Protein AF-A0A517R2Y3-F1 (afdb_monomer_lite)

Structure (mmCIF, N/CA/C/O backbone):
data_AF-A0A517R2Y3-F1
#
_entry.id   AF-A0A517R2Y3-F1
#
loop_
_atom_site.group_PDB
_atom_site.id
_atom_site.type_symbol
_atom_site.label_atom_id
_atom_site.label_alt_id
_atom_site.label_comp_id
_atom_site.label_asym_id
_atom_site.label_entity_id
_atom_site.label_seq_id
_atom_site.pdbx_PDB_ins_code
_atom_site.Cartn_x
_atom_site.Cartn_y
_atom_site.Cartn_z
_atom_site.occupancy
_atom_site.B_iso_or_equiv
_atom_site.auth_seq_id
_atom_site.auth_comp_id
_atom_site.auth_asym_id
_atom_site.auth_atom_id
_atom_site.pdbx_PDB_model_num
ATOM 1 N N . MET A 1 1 ? -2.766 12.744 -16.445 1.00 57.47 1 MET A N 1
ATOM 2 C CA . MET A 1 1 ? -1.379 12.951 -16.912 1.00 57.47 1 MET A CA 1
ATOM 3 C C . MET A 1 1 ? -1.264 12.429 -18.331 1.00 57.47 1 MET A C 1
ATOM 5 O O . MET A 1 1 ? -1.876 11.399 -18.608 1.00 57.47 1 MET A O 1
ATOM 9 N N . PRO A 1 2 ? -0.555 13.120 -19.231 1.00 75.75 2 PRO A N 1
ATOM 10 C CA . PRO A 1 2 ? -0.272 12.602 -20.560 1.00 75.75 2 PRO A CA 1
ATOM 11 C C . PRO A 1 2 ? 0.669 11.392 -20.462 1.00 75.75 2 PRO A C 1
ATOM 13 O O . PRO A 1 2 ? 1.607 11.369 -19.669 1.00 75.75 2 PRO A O 1
ATOM 16 N N . THR A 1 3 ? 0.408 10.374 -21.279 1.00 81.06 3 THR A N 1
ATOM 17 C CA . THR A 1 3 ? 1.112 9.080 -21.281 1.00 81.06 3 THR A CA 1
ATOM 18 C C . THR A 1 3 ? 2.633 9.213 -21.400 1.00 81.06 3 THR A C 1
ATOM 20 O O . THR A 1 3 ? 3.365 8.408 -20.835 1.00 81.06 3 THR A O 1
ATOM 23 N N . GLN A 1 4 ? 3.112 10.244 -22.097 1.00 88.00 4 GLN A N 1
ATOM 24 C CA . GLN A 1 4 ? 4.537 10.486 -22.318 1.00 88.00 4 GLN A CA 1
ATOM 25 C C . GLN A 1 4 ? 5.281 10.851 -21.025 1.00 88.00 4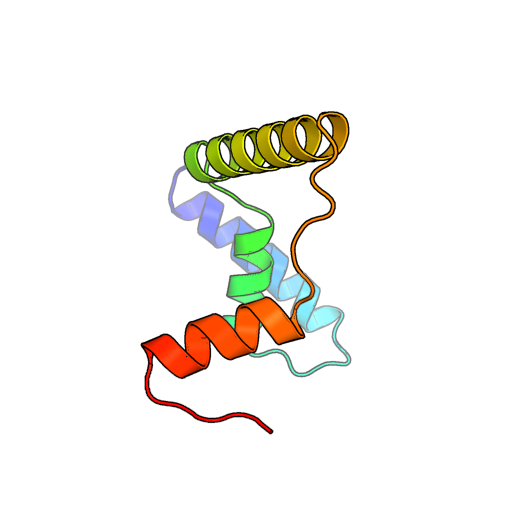 GLN A C 1
ATOM 27 O O . GLN A 1 4 ? 6.322 10.276 -20.737 1.00 88.00 4 GLN A O 1
ATOM 32 N N . GLU A 1 5 ? 4.698 11.719 -20.195 1.00 86.69 5 GLU A N 1
ATOM 33 C CA . GLU A 1 5 ? 5.298 12.128 -18.917 1.00 86.69 5 GLU A CA 1
ATOM 34 C C . GLU A 1 5 ? 5.413 10.952 -17.940 1.00 86.69 5 GLU A C 1
ATOM 36 O O . GLU A 1 5 ? 6.382 10.853 -17.191 1.00 86.69 5 GLU A O 1
ATOM 41 N N . LEU A 1 6 ? 4.444 10.030 -17.963 1.00 85.31 6 LEU A N 1
ATOM 42 C CA . LEU A 1 6 ? 4.490 8.815 -17.146 1.00 85.31 6 LEU A CA 1
ATOM 43 C C . LEU A 1 6 ? 5.611 7.871 -17.590 1.00 85.31 6 LEU A C 1
ATOM 45 O O . LEU A 1 6 ? 6.259 7.257 -16.744 1.00 85.31 6 LEU A O 1
ATOM 49 N N . LEU A 1 7 ? 5.842 7.763 -18.900 1.00 88.69 7 LEU A N 1
ATOM 50 C CA . LEU A 1 7 ? 6.917 6.944 -19.454 1.00 88.69 7 LEU A CA 1
ATOM 51 C C . LEU A 1 7 ? 8.293 7.528 -19.128 1.00 88.69 7 LEU A C 1
ATOM 53 O O . LEU A 1 7 ? 9.170 6.786 -18.690 1.00 88.69 7 LEU A O 1
ATOM 57 N N . ASP A 1 8 ? 8.468 8.840 -19.284 1.00 92.38 8 ASP A N 1
ATOM 58 C CA . ASP A 1 8 ? 9.735 9.523 -18.994 1.00 92.38 8 ASP A CA 1
ATOM 59 C C . ASP A 1 8 ? 10.092 9.445 -17.501 1.00 92.38 8 ASP A C 1
ATOM 61 O O . ASP A 1 8 ? 11.249 9.239 -17.116 1.00 92.38 8 ASP A O 1
ATOM 65 N N . ASP A 1 9 ? 9.082 9.549 -16.641 1.00 91.56 9 ASP A N 1
ATOM 66 C CA . ASP A 1 9 ? 9.241 9.419 -15.200 1.00 91.56 9 ASP A CA 1
ATOM 67 C C . ASP A 1 9 ? 9.566 7.976 -14.774 1.00 91.56 9 ASP A C 1
ATOM 69 O O . ASP A 1 9 ? 10.498 7.767 -13.992 1.00 91.56 9 ASP A O 1
ATOM 73 N N 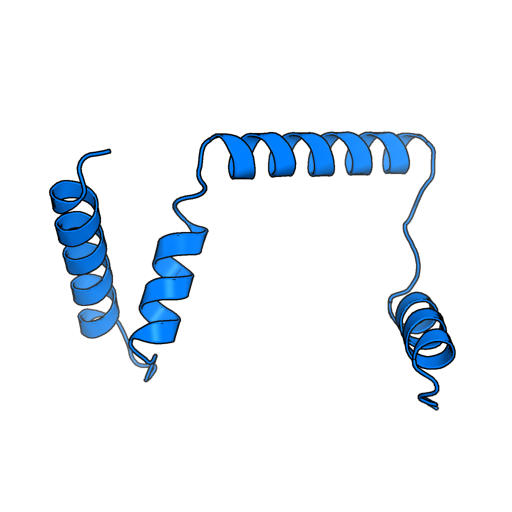. PHE A 1 10 ? 8.878 6.971 -15.334 1.00 91.88 10 PHE A N 1
ATOM 74 C CA . PHE A 1 10 ? 9.225 5.565 -15.104 1.00 91.88 10 PHE A CA 1
ATOM 75 C C . PHE A 1 10 ? 10.644 5.248 -15.587 1.00 91.88 10 PHE A C 1
ATOM 77 O O . PHE A 1 10 ? 11.414 4.605 -14.872 1.00 91.88 10 PHE A O 1
ATOM 84 N N . TYR A 1 11 ? 11.019 5.734 -16.771 1.00 91.38 11 TYR A N 1
ATOM 85 C CA . TYR A 1 11 ? 12.354 5.553 -17.332 1.00 91.38 11 TYR A CA 1
ATOM 86 C C . TYR A 1 11 ? 13.440 6.120 -16.411 1.00 91.38 11 TYR A C 1
ATOM 88 O O . TYR A 1 11 ? 14.420 5.437 -16.105 1.00 91.38 11 TYR A O 1
ATOM 96 N N . SER A 1 12 ? 13.231 7.337 -15.903 1.00 91.56 12 SER A N 1
ATOM 97 C CA . SER A 1 12 ? 14.153 7.986 -14.964 1.00 91.56 12 SER A CA 1
ATOM 98 C C . SER A 1 12 ? 14.276 7.201 -13.653 1.00 91.56 12 SER A C 1
ATOM 100 O O . SER A 1 12 ? 15.379 7.003 -13.137 1.00 91.56 12 SER A O 1
ATOM 102 N N . PHE A 1 13 ? 13.156 6.690 -13.132 1.00 90.88 13 PHE A N 1
ATOM 103 C CA . PHE A 1 13 ? 13.136 5.844 -11.939 1.00 90.88 13 PHE A CA 1
ATOM 104 C C . PHE A 1 13 ? 13.896 4.526 -12.147 1.00 90.88 13 PHE A C 1
ATOM 106 O O . PHE A 1 13 ? 14.712 4.137 -11.306 1.00 90.88 13 PHE A O 1
ATOM 113 N N . ALA A 1 14 ? 13.654 3.848 -13.271 1.00 89.38 14 ALA A N 1
ATOM 114 C CA . ALA A 1 14 ? 14.293 2.582 -13.602 1.00 89.38 14 ALA A CA 1
ATOM 115 C C . ALA A 1 14 ? 15.812 2.738 -13.767 1.00 89.38 14 ALA A C 1
ATOM 117 O O . ALA A 1 14 ? 16.568 1.936 -13.217 1.00 89.38 14 ALA A O 1
ATOM 118 N N . GLN A 1 15 ? 16.276 3.800 -14.439 1.00 89.25 15 GLN A N 1
ATOM 119 C CA . GLN A 1 15 ? 17.709 4.093 -14.568 1.00 89.25 15 GLN A CA 1
ATOM 120 C C . GLN A 1 15 ? 18.401 4.267 -13.213 1.00 89.25 15 GLN A C 1
ATOM 122 O O . GLN A 1 15 ? 19.483 3.711 -13.003 1.00 89.25 15 GLN A O 1
ATOM 127 N N . GLY A 1 16 ? 17.775 4.993 -12.281 1.00 85.69 16 GLY A N 1
ATOM 128 C CA . GLY A 1 16 ? 18.304 5.155 -10.927 1.00 85.69 16 GLY A CA 1
ATOM 129 C C . GLY A 1 16 ? 18.437 3.816 -1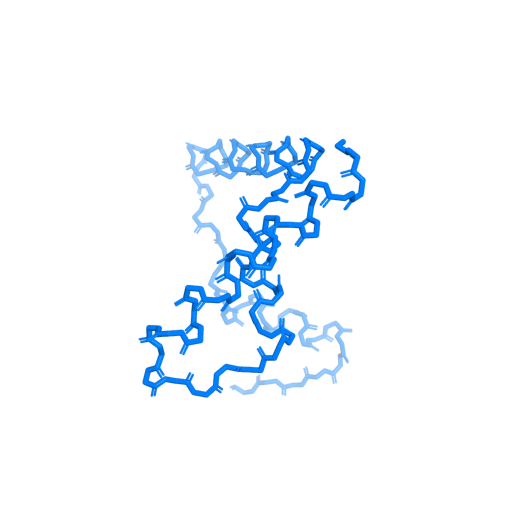0.199 1.00 85.69 16 GLY A C 1
ATOM 130 O O . GLY A 1 16 ? 19.472 3.530 -9.607 1.00 85.69 16 GLY A O 1
ATOM 131 N N . ARG A 1 17 ? 17.432 2.939 -10.315 1.00 83.38 17 ARG A N 1
ATOM 132 C CA . ARG A 1 17 ? 17.428 1.623 -9.654 1.00 83.38 17 ARG A CA 1
ATOM 133 C C . ARG A 1 17 ? 18.432 0.638 -10.231 1.00 83.38 17 ARG A C 1
ATOM 135 O O . ARG A 1 17 ? 19.043 -0.094 -9.458 1.00 83.38 17 ARG A O 1
ATOM 142 N N . ILE A 1 18 ? 18.622 0.637 -11.546 1.00 80.12 18 ILE A N 1
ATOM 143 C CA . ILE A 1 18 ? 19.630 -0.196 -12.215 1.00 80.12 18 ILE A CA 1
ATOM 144 C C . ILE A 1 18 ? 21.043 0.263 -11.834 1.00 80.12 18 ILE A C 1
ATOM 146 O O . ILE A 1 18 ? 21.926 -0.569 -11.651 1.00 80.12 18 ILE A O 1
ATOM 150 N N . SER A 1 19 ? 21.247 1.573 -11.673 1.00 73.44 19 SER A N 1
ATOM 151 C CA . SER A 1 19 ? 22.553 2.144 -11.317 1.00 73.44 19 SER A CA 1
ATOM 152 C C . SER A 1 19 ? 22.921 1.927 -9.842 1.00 73.44 19 SER A C 1
ATOM 154 O O . SER A 1 19 ? 24.101 1.802 -9.528 1.00 73.44 19 SER A O 1
ATOM 156 N N . ASP A 1 20 ? 21.923 1.852 -8.953 1.00 73.38 20 ASP A N 1
ATOM 157 C CA . ASP A 1 20 ? 22.104 1.682 -7.501 1.00 73.38 20 ASP A CA 1
ATOM 158 C C . ASP A 1 20 ? 22.143 0.217 -7.019 1.00 73.38 20 ASP A C 1
ATOM 160 O O . ASP A 1 20 ? 22.517 -0.037 -5.872 1.00 73.38 20 ASP A O 1
ATOM 164 N N . SER A 1 21 ? 21.716 -0.768 -7.820 1.00 59.31 21 SER A N 1
ATOM 165 C CA . SER A 1 21 ? 21.358 -2.077 -7.250 1.00 59.31 21 SER A CA 1
ATOM 166 C C . SER A 1 21 ? 22.465 -3.132 -7.273 1.00 59.31 21 SER A C 1
ATOM 168 O O . SER A 1 21 ? 22.857 -3.662 -8.307 1.00 59.31 21 SER A O 1
ATOM 170 N N . SER A 1 22 ? 22.826 -3.548 -6.057 1.00 58.06 22 SER A N 1
ATOM 171 C CA . SER A 1 22 ? 23.389 -4.849 -5.670 1.00 58.06 22 SER A CA 1
ATOM 172 C C . SER A 1 22 ? 22.353 -5.994 -5.669 1.00 58.06 22 SER A C 1
ATOM 174 O O . SER A 1 22 ? 22.667 -7.114 -5.267 1.00 58.06 22 SER A O 1
ATOM 176 N N . VAL A 1 23 ? 21.115 -5.727 -6.107 1.00 63.69 23 VAL A N 1
ATOM 177 C CA . VAL A 1 23 ? 19.972 -6.652 -6.099 1.00 63.69 23 VAL A CA 1
ATOM 178 C C . VAL A 1 23 ? 19.428 -6.796 -7.523 1.00 63.69 23 VAL A C 1
ATOM 180 O O . VAL A 1 23 ? 19.054 -5.807 -8.149 1.00 63.69 23 VAL A O 1
ATOM 183 N N . ASN A 1 24 ? 19.367 -8.028 -8.034 1.00 73.00 24 ASN A N 1
ATOM 184 C CA . ASN A 1 24 ? 18.767 -8.355 -9.334 1.00 73.00 24 ASN A CA 1
ATOM 185 C C . ASN A 1 24 ? 17.234 -8.252 -9.255 1.00 73.00 24 ASN A C 1
ATOM 187 O O . ASN A 1 24 ? 16.552 -9.264 -9.113 1.00 73.00 24 ASN A O 1
ATOM 191 N N . LEU A 1 25 ? 16.695 -7.034 -9.308 1.00 82.06 25 LEU A N 1
ATOM 192 C CA . LEU A 1 25 ? 15.258 -6.810 -9.482 1.00 82.06 25 LEU A CA 1
ATOM 193 C C . LEU A 1 25 ? 14.887 -6.985 -10.957 1.00 82.06 25 LEU A C 1
ATOM 195 O O . LEU A 1 25 ? 15.601 -6.509 -11.843 1.00 82.06 25 LEU A O 1
ATOM 199 N N . SER A 1 26 ? 13.768 -7.656 -11.223 1.00 88.81 26 SER A N 1
ATOM 200 C CA . SER A 1 26 ? 13.213 -7.739 -12.574 1.00 88.81 26 SER A CA 1
ATOM 201 C C . SER A 1 26 ? 12.598 -6.400 -12.997 1.00 88.81 26 SER A C 1
ATOM 203 O O . SER A 1 26 ? 12.338 -5.519 -12.173 1.00 88.81 26 SER A O 1
ATOM 205 N N . LEU A 1 27 ? 12.337 -6.231 -14.297 1.00 86.38 27 LEU A N 1
ATOM 206 C CA . LEU A 1 27 ? 11.647 -5.038 -14.796 1.00 86.38 27 LEU A CA 1
ATOM 207 C C . LEU A 1 27 ? 10.245 -4.896 -14.182 1.00 86.38 27 LEU A C 1
ATOM 209 O O . LEU A 1 27 ? 9.831 -3.779 -13.872 1.00 86.38 27 LEU A O 1
ATOM 213 N N . ASP A 1 28 ? 9.552 -6.016 -13.965 1.00 89.56 28 ASP A N 1
ATOM 214 C CA . ASP A 1 28 ? 8.239 -6.037 -13.320 1.00 89.56 28 ASP A CA 1
ATOM 215 C C . ASP A 1 28 ? 8.325 -5.562 -11.867 1.00 89.56 28 ASP A C 1
ATOM 217 O O . ASP A 1 28 ? 7.522 -4.728 -11.451 1.00 89.56 28 ASP A O 1
ATOM 221 N N . ASP A 1 29 ? 9.344 -5.987 -11.114 1.00 89.44 29 ASP A N 1
ATOM 222 C CA . ASP A 1 29 ? 9.557 -5.517 -9.738 1.00 89.44 29 ASP A CA 1
ATOM 223 C C . ASP A 1 29 ? 9.803 -4.003 -9.695 1.00 89.44 29 ASP A C 1
ATOM 225 O O . ASP A 1 29 ? 9.255 -3.287 -8.853 1.00 89.44 29 ASP A O 1
ATOM 229 N N . ILE A 1 30 ? 10.603 -3.490 -10.635 1.00 90.06 30 ILE A N 1
ATOM 230 C CA . ILE A 1 30 ? 10.878 -2.054 -10.759 1.00 90.06 30 ILE A CA 1
ATOM 231 C C . ILE A 1 30 ? 9.592 -1.293 -11.100 1.00 90.06 30 ILE A C 1
ATOM 233 O O . ILE A 1 30 ? 9.336 -0.233 -10.523 1.00 90.06 30 ILE A O 1
ATOM 237 N N . TYR A 1 31 ? 8.763 -1.829 -11.998 1.00 90.44 31 TYR A N 1
ATOM 238 C CA . TYR A 1 31 ? 7.474 -1.238 -12.346 1.00 90.44 31 TYR A CA 1
ATOM 239 C C . TYR A 1 31 ? 6.508 -1.203 -11.158 1.00 90.44 31 TYR A C 1
ATOM 241 O O . TYR A 1 31 ? 5.916 -0.158 -10.882 1.00 90.44 31 TYR A O 1
ATOM 249 N N . GLN A 1 32 ? 6.400 -2.295 -10.400 1.00 90.19 32 GLN A N 1
ATOM 250 C CA . GLN A 1 32 ? 5.555 -2.355 -9.206 1.00 90.19 32 GLN A CA 1
ATOM 251 C C . GLN A 1 32 ? 6.010 -1.355 -8.134 1.00 90.19 32 GLN A C 1
ATOM 253 O O . GLN A 1 32 ? 5.197 -0.625 -7.564 1.00 90.19 32 GLN A O 1
ATOM 258 N N . LEU A 1 33 ? 7.322 -1.248 -7.904 1.00 89.56 33 LEU A N 1
ATOM 259 C CA . LEU A 1 33 ? 7.903 -0.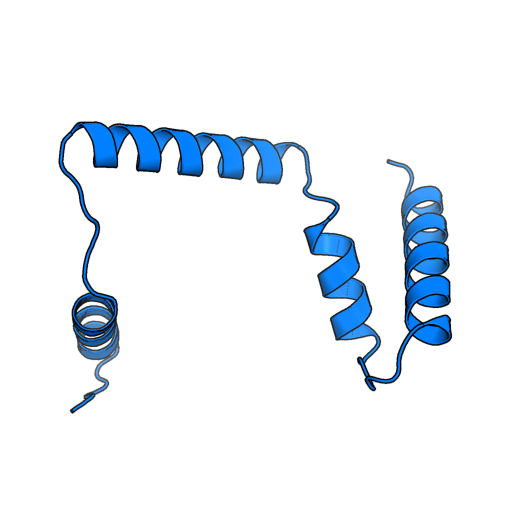272 -6.977 1.00 89.56 33 LEU A CA 1
ATOM 260 C C . LEU A 1 33 ? 7.676 1.178 -7.405 1.00 89.56 33 LEU A C 1
ATOM 262 O O . LEU A 1 33 ? 7.544 2.062 -6.558 1.00 89.56 33 LEU A O 1
ATOM 266 N N . TRP A 1 34 ? 7.678 1.441 -8.706 1.00 91.69 34 TRP A N 1
ATOM 267 C CA . TRP A 1 34 ? 7.354 2.757 -9.234 1.00 91.69 34 TRP A CA 1
ATOM 268 C C . TRP A 1 34 ? 5.867 3.074 -9.048 1.00 91.69 34 TRP A C 1
ATOM 270 O O . TRP A 1 34 ? 5.517 4.133 -8.523 1.00 91.69 34 TRP A O 1
ATOM 280 N N . ARG A 1 35 ? 4.985 2.135 -9.413 1.00 90.00 35 ARG A N 1
ATOM 281 C CA . ARG A 1 35 ? 3.531 2.315 -9.356 1.00 90.00 35 ARG A CA 1
ATOM 282 C C . ARG A 1 35 ? 3.016 2.488 -7.930 1.00 90.00 35 ARG A C 1
ATOM 284 O O . ARG A 1 35 ? 2.130 3.315 -7.718 1.00 90.00 35 ARG A O 1
ATOM 291 N N . SER A 1 36 ? 3.603 1.794 -6.954 1.00 86.75 36 SER A N 1
ATOM 292 C CA . SER A 1 36 ? 3.245 1.937 -5.534 1.00 86.75 36 SER A CA 1
ATOM 293 C C . SER A 1 36 ? 3.504 3.343 -4.981 1.00 86.75 36 SER A C 1
ATOM 295 O O . SER A 1 36 ? 2.848 3.770 -4.037 1.00 86.75 36 SER A O 1
ATOM 297 N N . ARG A 1 37 ? 4.417 4.105 -5.597 1.00 86.94 37 ARG A N 1
ATOM 298 C CA . ARG A 1 37 ? 4.702 5.507 -5.243 1.00 86.94 37 ARG A CA 1
ATOM 299 C C . ARG A 1 37 ? 3.815 6.508 -5.975 1.00 86.94 37 ARG A C 1
ATOM 301 O O . ARG A 1 37 ? 3.881 7.700 -5.685 1.00 86.94 37 ARG A O 1
ATOM 308 N N . LYS A 1 38 ? 3.020 6.044 -6.938 1.00 86.94 38 LYS A N 1
ATOM 309 C CA . LYS A 1 38 ? 2.142 6.871 -7.768 1.00 86.94 38 LYS A CA 1
ATOM 310 C C . LYS A 1 38 ? 0.712 6.342 -7.724 1.00 86.94 38 LYS A C 1
ATOM 312 O O . LYS A 1 38 ? 0.225 5.862 -8.750 1.00 86.94 38 LYS A O 1
ATOM 317 N N . PRO A 1 39 ? 0.042 6.397 -6.559 1.00 85.19 39 PRO A N 1
ATOM 318 C CA . PRO A 1 39 ? -1.378 6.097 -6.494 1.00 85.19 39 PRO A CA 1
ATOM 319 C C . PRO A 1 39 ? -2.159 7.094 -7.357 1.00 85.19 39 PRO A C 1
ATOM 321 O O . PRO A 1 39 ? -1.810 8.272 -7.469 1.00 85.19 39 PRO A O 1
ATOM 324 N N . THR A 1 40 ? -3.224 6.614 -7.984 1.00 86.62 40 THR A N 1
ATOM 325 C CA . THR A 1 40 ? -4.236 7.479 -8.591 1.00 86.62 40 THR A CA 1
ATOM 326 C C . THR A 1 40 ? -4.968 8.270 -7.498 1.00 86.62 40 THR A C 1
ATOM 328 O O . THR A 1 40 ? -4.944 7.866 -6.334 1.00 86.62 40 THR A O 1
ATOM 331 N N . PRO A 1 41 ? -5.631 9.393 -7.833 1.00 86.44 41 PRO A N 1
ATOM 332 C CA . PRO A 1 41 ? -6.414 10.149 -6.854 1.00 86.44 41 PRO A CA 1
ATOM 333 C C . PRO A 1 41 ? -7.457 9.293 -6.127 1.00 86.44 41 PRO A C 1
ATOM 335 O O . PRO A 1 41 ? -7.603 9.419 -4.915 1.00 86.44 41 PRO A O 1
ATOM 338 N N . ASP A 1 42 ? -8.114 8.383 -6.848 1.00 88.50 42 ASP A N 1
ATOM 339 C CA . ASP A 1 42 ? -9.125 7.487 -6.283 1.00 88.50 42 ASP A CA 1
ATOM 340 C C . ASP A 1 42 ? -8.492 6.456 -5.337 1.00 88.50 42 ASP A C 1
ATOM 342 O O . ASP A 1 42 ? -8.957 6.276 -4.216 1.00 88.50 42 ASP A O 1
ATOM 346 N N . GLU A 1 43 ? -7.377 5.828 -5.734 1.00 87.00 43 GLU A N 1
ATOM 347 C CA . GLU A 1 43 ? -6.625 4.908 -4.863 1.00 87.00 43 GLU A CA 1
ATOM 348 C C . GLU A 1 43 ? -6.126 5.600 -3.592 1.00 87.00 43 GLU A C 1
ATOM 350 O O . GLU A 1 43 ? -6.171 5.017 -2.509 1.00 87.00 43 GLU A O 1
ATOM 355 N N . LEU A 1 44 ? -5.656 6.844 -3.711 1.00 88.19 44 LEU A N 1
ATOM 356 C CA . LEU A 1 44 ? -5.217 7.631 -2.566 1.00 88.19 44 LEU A CA 1
ATOM 357 C C . LEU A 1 44 ? -6.393 7.962 -1.641 1.00 88.19 44 LEU A C 1
ATOM 359 O O . LEU A 1 44 ? -6.261 7.810 -0.430 1.00 88.19 44 LEU A O 1
ATOM 363 N N . SER A 1 45 ? -7.536 8.371 -2.199 1.00 90.75 45 SER A N 1
ATOM 364 C CA . SER A 1 45 ? -8.753 8.656 -1.430 1.00 90.75 45 SER A CA 1
ATOM 365 C C . SER A 1 45 ? -9.222 7.426 -0.657 1.00 90.75 45 SER A C 1
ATOM 367 O O . SER A 1 45 ? -9.425 7.507 0.552 1.00 90.75 45 SER A O 1
ATOM 369 N N . ASN A 1 46 ? -9.299 6.274 -1.327 1.00 89.94 46 ASN A N 1
ATOM 370 C CA . ASN A 1 46 ? -9.683 5.007 -0.704 1.00 89.94 46 ASN A CA 1
ATOM 371 C C . ASN A 1 46 ? -8.695 4.597 0.397 1.00 89.94 46 ASN A C 1
ATOM 373 O O . ASN A 1 46 ? -9.095 4.095 1.443 1.00 89.94 46 ASN A O 1
ATOM 377 N N . SER A 1 47 ? -7.396 4.834 0.181 1.00 87.88 47 SER A N 1
ATOM 378 C CA . SER A 1 47 ? -6.366 4.527 1.179 1.00 87.88 47 SER A CA 1
ATOM 379 C C . SER A 1 47 ? -6.509 5.402 2.426 1.00 87.88 47 SER A C 1
ATOM 381 O O . SER A 1 47 ? -6.352 4.911 3.540 1.00 87.88 47 SER A O 1
ATOM 383 N N . ILE A 1 48 ? -6.819 6.692 2.255 1.00 91.94 48 ILE A N 1
ATOM 384 C CA . ILE A 1 48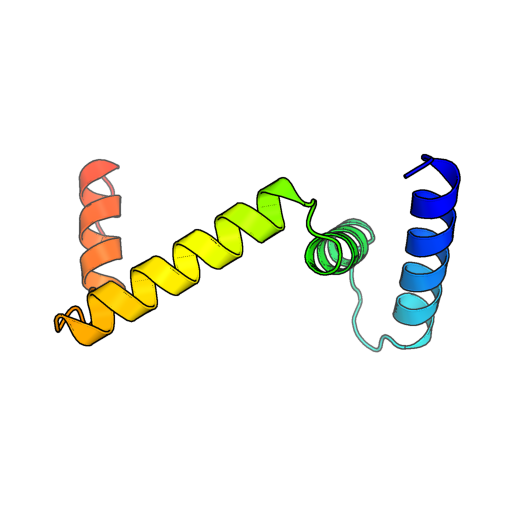 ? -7.057 7.617 3.371 1.00 91.94 48 ILE A CA 1
ATOM 385 C C . ILE A 1 48 ? -8.302 7.197 4.152 1.00 91.94 48 ILE A C 1
ATOM 387 O O . ILE A 1 48 ? -8.241 7.122 5.375 1.00 91.94 48 ILE A O 1
ATOM 391 N N . GLU A 1 49 ? -9.399 6.887 3.461 1.00 92.62 49 GLU A N 1
ATOM 392 C CA . GLU A 1 49 ? -10.643 6.435 4.090 1.00 92.62 49 GLU A CA 1
ATOM 393 C C . GLU A 1 49 ? -10.428 5.161 4.914 1.00 92.62 49 GLU A C 1
ATOM 395 O O . GLU A 1 49 ? -10.807 5.118 6.083 1.00 92.62 49 GLU A O 1
ATOM 400 N N . ALA A 1 50 ? -9.729 4.167 4.356 1.00 90.69 50 ALA A N 1
ATOM 401 C CA . ALA A 1 50 ? -9.409 2.927 5.059 1.00 90.69 50 ALA A CA 1
ATOM 402 C C . ALA A 1 50 ? -8.570 3.166 6.327 1.00 90.69 50 ALA A C 1
ATOM 404 O O . ALA A 1 50 ? -8.849 2.583 7.373 1.00 90.69 50 ALA A O 1
ATOM 405 N N . VAL A 1 51 ? -7.564 4.046 6.263 1.00 90.25 51 VAL A N 1
ATOM 406 C CA . VAL A 1 51 ? -6.737 4.390 7.432 1.00 90.25 51 VAL A CA 1
ATOM 407 C C . VAL A 1 51 ? -7.546 5.153 8.481 1.00 90.25 51 VAL A C 1
ATOM 409 O O . VAL A 1 51 ? -7.408 4.883 9.672 1.00 90.25 51 VAL A O 1
ATOM 412 N N . SER A 1 52 ? -8.395 6.096 8.066 1.00 91.00 52 SER A N 1
ATOM 413 C CA . SER A 1 52 ? -9.276 6.829 8.980 1.00 91.00 52 SER A CA 1
ATOM 414 C C . SER A 1 52 ? -10.268 5.906 9.680 1.00 91.00 52 SER A C 1
ATOM 416 O O . SER A 1 52 ? -10.491 6.064 10.879 1.00 91.00 52 SER A O 1
ATOM 418 N N . GLN A 1 53 ? -10.821 4.932 8.957 1.00 91.06 53 GLN A N 1
ATOM 419 C CA . GLN A 1 53 ? -11.719 3.938 9.527 1.00 91.06 53 GLN A CA 1
ATOM 420 C C . GLN A 1 53 ? -10.985 3.064 10.548 1.00 91.06 53 GLN A C 1
ATOM 422 O O . GLN A 1 53 ? -11.394 3.029 11.702 1.00 91.06 53 GLN A O 1
ATOM 427 N N . ALA A 1 54 ? -9.838 2.487 10.173 1.00 88.50 54 ALA A N 1
ATOM 428 C CA . ALA A 1 54 ? -9.030 1.668 11.077 1.00 88.50 54 ALA A CA 1
ATOM 429 C C . ALA A 1 54 ? -8.611 2.424 12.350 1.00 88.50 54 ALA A C 1
ATOM 431 O O . ALA A 1 54 ? -8.577 1.856 13.438 1.00 88.50 54 ALA A O 1
ATOM 432 N N . TYR A 1 55 ? -8.315 3.723 12.236 1.00 89.56 55 TYR A N 1
ATOM 433 C CA . TYR A 1 55 ? -8.033 4.560 13.400 1.00 89.56 55 TYR A CA 1
ATOM 434 C C . TYR A 1 55 ? -9.257 4.712 14.313 1.00 89.56 55 TYR A C 1
ATOM 436 O O . TYR A 1 55 ? -9.130 4.601 15.530 1.00 89.56 55 TYR A O 1
ATOM 444 N N . SER A 1 56 ? -10.441 4.945 13.737 1.00 91.69 56 SER A N 1
ATOM 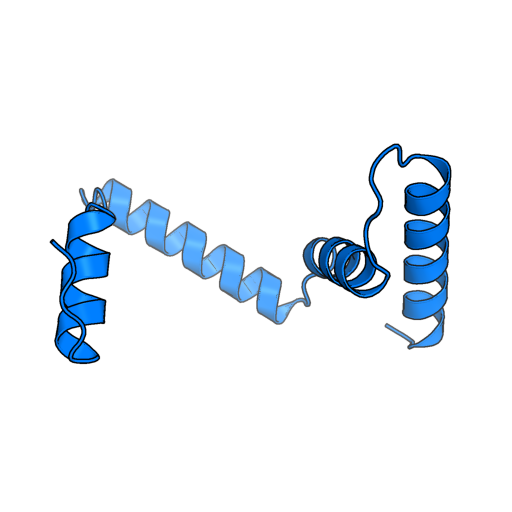445 C CA . SER A 1 56 ? -11.683 5.063 14.506 1.00 91.69 56 SER A CA 1
ATOM 446 C C . SER A 1 56 ? -12.078 3.750 15.178 1.00 91.69 56 SER A C 1
ATOM 448 O O . SER A 1 56 ? -12.517 3.772 16.327 1.00 91.69 56 SER A O 1
ATOM 450 N N . ASP A 1 57 ? -11.893 2.624 14.491 1.00 90.06 57 ASP A N 1
ATOM 451 C CA . ASP A 1 57 ? -12.157 1.289 15.030 1.00 90.06 57 ASP A CA 1
ATOM 452 C C . ASP A 1 57 ? -11.227 1.016 16.220 1.00 90.06 57 ASP A C 1
ATOM 454 O O . ASP A 1 57 ? -11.682 0.637 17.301 1.00 90.06 57 ASP A O 1
ATOM 458 N N . HIS A 1 58 ? -9.944 1.357 16.083 1.00 89.62 58 HIS A N 1
ATOM 459 C CA . HIS A 1 58 ? -8.980 1.263 17.175 1.00 89.62 58 HIS A CA 1
ATOM 460 C C . HIS A 1 58 ? -9.337 2.159 18.373 1.00 89.62 58 HIS A C 1
ATOM 462 O O . HIS A 1 58 ? -9.236 1.727 19.521 1.00 89.62 58 HIS A O 1
ATOM 468 N N . GLU A 1 59 ? -9.798 3.398 18.158 1.00 91.75 59 GLU A N 1
ATOM 469 C CA . GLU A 1 59 ? -10.295 4.252 19.255 1.00 91.75 59 GLU A CA 1
ATOM 470 C C . GLU A 1 59 ? -11.525 3.662 19.965 1.00 91.75 59 GLU A C 1
ATOM 472 O O . GLU A 1 59 ? -11.736 3.917 21.153 1.00 91.75 59 GLU A O 1
ATOM 477 N N . GLN A 1 60 ? -12.322 2.857 19.261 1.00 90.75 60 GLN A N 1
ATOM 478 C CA . GLN A 1 60 ? -13.480 2.145 19.805 1.00 90.75 60 GLN A CA 1
ATOM 479 C C . GLN A 1 60 ? -13.112 0.808 20.474 1.00 90.75 60 GLN A C 1
ATOM 481 O O . GLN A 1 60 ? -13.991 0.148 21.033 1.00 90.75 60 GLN A O 1
ATOM 486 N N . GLY A 1 61 ? -11.825 0.449 20.491 1.00 88.06 61 GLY A N 1
ATOM 487 C CA . GLY A 1 61 ? -11.302 -0.754 21.136 1.00 88.06 61 GLY A CA 1
ATOM 488 C C . GLY A 1 61 ? -11.154 -1.959 20.209 1.00 88.06 61 GLY A C 1
ATOM 489 O O . GLY A 1 61 ? -11.007 -3.072 20.710 1.00 88.06 61 GLY A O 1
ATOM 490 N N . ASP A 1 62 ? -11.207 -1.764 18.889 1.00 86.06 62 ASP A N 1
ATOM 491 C CA . ASP A 1 62 ? -10.829 -2.798 17.928 1.00 86.06 62 ASP A CA 1
ATOM 492 C C . ASP A 1 62 ? -9.297 -2.934 17.874 1.00 86.06 62 ASP A C 1
ATOM 494 O O . ASP A 1 62 ? -8.581 -2.041 17.421 1.00 86.06 62 ASP A O 1
ATOM 498 N N . GLU A 1 63 ? -8.777 -4.059 18.360 1.00 83.62 63 GLU A N 1
ATOM 499 C CA . GLU A 1 63 ? -7.344 -4.382 18.300 1.00 83.62 63 GLU A CA 1
ATOM 500 C C . GLU A 1 63 ? -6.983 -5.200 17.044 1.00 83.62 63 GLU A C 1
ATOM 502 O O . GLU A 1 63 ? -5.823 -5.575 16.849 1.00 83.62 63 GLU A O 1
ATOM 507 N N . GLY A 1 64 ? -7.962 -5.448 16.170 1.00 81.19 64 GLY A N 1
ATOM 508 C CA . GLY A 1 64 ? -7.863 -6.370 15.052 1.00 81.19 64 GLY A CA 1
ATOM 509 C C . GLY A 1 64 ? -7.981 -7.833 15.480 1.00 81.19 64 GLY A C 1
ATOM 510 O O . GLY A 1 64 ? -8.270 -8.170 16.628 1.00 81.19 64 GLY A O 1
ATOM 511 N N . GLU A 1 65 ? -7.740 -8.728 14.524 1.00 84.19 65 GLU A N 1
ATOM 512 C CA . GLU A 1 65 ? -7.705 -10.173 14.745 1.00 84.19 65 GLU A CA 1
ATOM 513 C C . GLU A 1 65 ? -6.259 -10.685 14.606 1.00 84.19 65 GLU A C 1
ATOM 515 O O . GLU A 1 65 ? -5.527 -10.243 13.707 1.00 84.19 65 GLU A O 1
ATOM 520 N N . PRO A 1 66 ? -5.810 -11.627 15.454 1.00 85.75 66 PRO A N 1
ATOM 521 C CA . PRO A 1 66 ? -4.560 -12.338 15.238 1.00 85.75 66 PRO A CA 1
ATOM 522 C C . PRO A 1 66 ? -4.508 -12.958 13.837 1.00 85.75 66 PRO A C 1
ATOM 524 O O . PRO A 1 66 ? -5.424 -13.657 13.410 1.00 85.75 66 PRO A O 1
ATOM 527 N N . ALA A 1 67 ? -3.392 -12.766 13.131 1.00 84.06 67 ALA A N 1
ATOM 528 C CA . ALA A 1 67 ? -3.247 -13.237 11.753 1.00 84.06 67 ALA A CA 1
ATOM 529 C C . ALA A 1 67 ? -3.503 -14.750 11.594 1.00 84.06 67 ALA A C 1
ATOM 531 O O . ALA A 1 67 ? -4.035 -15.173 10.572 1.00 84.06 67 ALA A O 1
ATOM 532 N N . GLU A 1 68 ? -3.154 -15.565 12.595 1.00 84.38 68 GLU A N 1
ATOM 533 C CA . GLU A 1 68 ? -3.432 -17.008 12.589 1.00 84.38 68 GLU A CA 1
ATOM 534 C C . GLU A 1 68 ? -4.934 -17.329 12.622 1.00 84.38 68 GLU A C 1
ATOM 536 O O . GLU A 1 68 ? -5.367 -18.275 11.964 1.00 84.38 68 GLU A O 1
ATOM 541 N N . GLU A 1 69 ? -5.734 -16.552 13.354 1.00 83.19 69 GLU A N 1
ATOM 542 C CA . GLU A 1 69 ? -7.186 -16.747 13.452 1.00 83.19 69 GLU A CA 1
ATOM 543 C C . GLU A 1 69 ? -7.869 -16.345 12.140 1.00 83.19 69 GLU A C 1
ATOM 545 O O . GLU A 1 69 ? -8.606 -17.149 11.559 1.00 83.19 69 GLU A O 1
ATOM 550 N N . ALA A 1 70 ? -7.480 -15.197 11.577 1.00 85.94 70 ALA A N 1
ATOM 551 C CA . ALA A 1 70 ? -7.935 -14.758 10.260 1.00 85.94 70 ALA A CA 1
ATOM 552 C C . ALA A 1 70 ? -7.573 -15.776 9.158 1.00 85.94 70 ALA A C 1
ATOM 554 O O . ALA A 1 70 ? -8.398 -16.122 8.308 1.00 85.94 70 ALA A O 1
ATOM 555 N N . LEU A 1 71 ? -6.345 -16.314 9.187 1.00 87.00 71 LEU A N 1
ATOM 556 C CA . LEU A 1 71 ? -5.887 -17.329 8.233 1.00 87.00 71 LEU A CA 1
ATOM 557 C C . LEU A 1 71 ? -6.670 -18.635 8.358 1.00 87.00 71 LEU A C 1
ATOM 559 O O . LEU A 1 71 ? -7.055 -19.206 7.336 1.00 87.00 71 LEU A O 1
ATOM 563 N N . ARG A 1 72 ? -6.932 -19.111 9.581 1.00 87.19 72 ARG A N 1
ATOM 564 C CA . ARG A 1 72 ? -7.751 -20.312 9.802 1.00 87.19 72 ARG A CA 1
ATOM 565 C C . ARG A 1 72 ? -9.156 -20.142 9.236 1.00 87.19 72 ARG A C 1
ATOM 567 O O . ARG A 1 72 ? -9.642 -21.064 8.584 1.00 87.19 72 ARG A O 1
ATOM 574 N N . THR A 1 73 ? -9.773 -18.978 9.432 1.00 86.88 73 THR A N 1
ATOM 575 C CA . THR A 1 73 ? -11.106 -18.667 8.898 1.00 86.88 73 THR A CA 1
ATOM 576 C C . THR A 1 73 ? -11.121 -18.720 7.371 1.00 86.88 73 THR A C 1
ATOM 578 O O . THR A 1 73 ? -11.901 -19.473 6.789 1.00 86.88 73 THR A O 1
ATOM 581 N N . ILE A 1 74 ? -10.195 -18.016 6.714 1.00 89.00 74 ILE A N 1
ATOM 582 C CA . ILE A 1 74 ? -10.099 -17.989 5.246 1.00 89.00 74 ILE A CA 1
ATOM 583 C C . ILE A 1 74 ? -9.813 -19.386 4.683 1.00 89.00 74 ILE A C 1
ATOM 585 O O . ILE A 1 74 ? -10.426 -19.811 3.703 1.00 89.00 74 ILE A O 1
ATOM 589 N N . CYS A 1 75 ? -8.897 -20.135 5.298 1.00 88.06 75 CYS A N 1
ATOM 590 C CA . CYS A 1 75 ? -8.598 -21.490 4.851 1.00 88.06 75 CYS A CA 1
ATOM 591 C C . CYS A 1 75 ? -9.801 -22.420 5.020 1.00 88.06 75 CYS A C 1
ATOM 593 O O . CYS A 1 75 ? -10.096 -23.168 4.090 1.00 88.06 75 CYS A O 1
ATOM 595 N N . ALA A 1 76 ? -10.554 -22.325 6.119 1.00 88.00 76 ALA A N 1
ATOM 596 C CA . ALA A 1 76 ? -11.778 -23.099 6.299 1.00 88.00 76 ALA A CA 1
ATOM 597 C C . ALA A 1 76 ? -12.830 -22.790 5.217 1.00 88.00 76 ALA A C 1
ATOM 599 O O . ALA A 1 76 ? -13.420 -23.719 4.662 1.00 88.00 76 ALA A O 1
ATOM 600 N N . GLU A 1 77 ? -13.022 -21.516 4.859 1.00 91.31 77 GLU A N 1
ATOM 601 C CA . GLU A 1 77 ? -13.924 -21.101 3.770 1.00 91.31 77 GLU A CA 1
ATOM 602 C C . GLU A 1 77 ? -13.488 -21.641 2.400 1.00 91.31 77 GLU A C 1
ATOM 604 O O . GLU A 1 77 ? -14.324 -21.993 1.565 1.00 91.31 77 GLU A O 1
ATOM 609 N N . LEU A 1 78 ? -12.177 -21.759 2.181 1.00 91.81 78 LEU A N 1
ATOM 610 C CA . LEU A 1 78 ? -11.584 -22.307 0.960 1.00 91.81 78 LEU A CA 1
ATOM 611 C C . LEU A 1 78 ? -11.428 -23.840 0.983 1.00 91.81 78 LEU A C 1
ATOM 613 O O . LEU A 1 78 ? -10.967 -24.420 -0.002 1.00 91.81 78 LEU A O 1
ATOM 617 N N . GLY A 1 79 ? -11.804 -24.511 2.077 1.00 88.75 79 GLY A N 1
ATOM 618 C CA . GLY A 1 79 ? -11.656 -25.962 2.244 1.00 88.75 79 GLY A CA 1
ATOM 619 C C . GLY A 1 79 ? -10.210 -26.435 2.450 1.00 88.75 79 GLY A C 1
ATOM 620 O O . GLY A 1 79 ? -9.896 -27.598 2.195 1.00 88.75 79 GLY A O 1
ATOM 621 N N . LEU A 1 80 ? -9.327 -25.542 2.889 1.00 84.50 80 LEU A N 1
ATOM 622 C CA . LEU A 1 80 ? -7.933 -25.801 3.232 1.00 84.50 80 LEU A CA 1
ATOM 623 C C . LEU A 1 80 ? -7.794 -25.971 4.752 1.00 84.50 80 LEU A C 1
ATOM 625 O O . LEU A 1 80 ? -8.442 -25.276 5.531 1.00 84.50 80 LEU A O 1
ATOM 629 N N . VAL A 1 81 ? -6.928 -26.887 5.183 1.00 78.69 81 VAL A N 1
ATOM 630 C CA . VAL A 1 81 ? -6.619 -27.101 6.605 1.00 78.69 81 VAL A CA 1
ATOM 631 C C . VAL A 1 81 ? -5.188 -26.648 6.858 1.00 78.69 81 VAL A C 1
ATOM 633 O O . VAL A 1 81 ? -4.278 -27.051 6.132 1.00 78.69 81 VAL A O 1
ATOM 636 N N . ILE A 1 82 ? -5.006 -25.814 7.879 1.00 70.06 82 ILE A N 1
ATOM 637 C CA . ILE A 1 82 ? -3.701 -25.386 8.390 1.00 70.06 82 ILE A CA 1
ATOM 638 C C . ILE A 1 82 ? -3.630 -25.816 9.859 1.00 70.06 82 ILE A C 1
ATOM 640 O O . ILE A 1 82 ? -4.536 -25.471 10.620 1.00 70.06 82 ILE A O 1
ATOM 644 N N . ASP A 1 83 ? -2.601 -26.592 10.213 1.00 65.88 83 ASP A N 1
ATOM 645 C CA . ASP A 1 83 ? -2.268 -26.979 11.598 1.00 65.88 83 ASP A CA 1
ATOM 646 C C . ASP A 1 83 ? -1.580 -25.819 12.339 1.00 65.88 83 ASP A C 1
ATOM 648 O O . ASP A 1 83 ? -0.602 -25.272 11.775 1.00 65.88 83 ASP A O 1
#

Sequence (83 aa):
MPTQELLDDFYSFAQGRISDSSVNLSLDDIYQLWRSRKPTPDELSNSIEAVSQAYSDHEQGDEGEPAEEALRTICAELGLVID

Secondary structure (DSSP, 8-state):
--HHHHHHHHHHHHHHHHHH-SS---HHHHHHHHHTTS--HHHHHHHHHHHHHHHHHHHTT-----HHHHHHHHHHHTT----

Radius of gyration: 19.5 Å; chains: 1; bounding box: 37×40×44 Å

Foldseek 3Di:
DPPVVVVVVLVVQVVVDVVPDPDPDDSVNSVVVVVVVPDDPVRVVVVVVVVVVVVVCVVVPPPDDDPVVVVCVVCVVVVHDDD

pLDDT: mean 85.47, std 7.8, range [57.47, 92.62]

Organism: NCBI:txid2527980